Protein AF-A0A8C7MXI7-F1 (afdb_monomer_lite)

InterPro domains:
  IPR007327 Tumour protein D52 [PF04201] (37-113)
  IPR007327 Tumour protein D52 [PTHR19307] (34-151)

Structure (mmCIF, N/CA/C/O backbone):
data_AF-A0A8C7MXI7-F1
#
_entry.id   AF-A0A8C7MXI7-F1
#
loop_
_atom_site.group_PDB
_atom_site.id
_atom_site.type_symbol
_atom_site.label_atom_id
_atom_site.label_alt_id
_atom_site.label_comp_id
_atom_site.label_asym_id
_atom_site.label_entity_id
_atom_site.label_seq_id
_atom_site.pdbx_PDB_ins_code
_atom_site.Cartn_x
_atom_site.Cartn_y
_atom_site.Cartn_z
_atom_site.occupancy
_atom_site.B_iso_or_equiv
_atom_site.auth_seq_id
_atom_site.auth_comp_id
_atom_site.auth_asym_id
_atom_site.auth_atom_id
_atom_site.pdbx_PDB_model_num
ATOM 1 N N . MET A 1 1 ? 36.032 -54.872 25.342 1.00 37.69 1 MET A N 1
ATOM 2 C CA . MET A 1 1 ? 36.321 -55.161 23.917 1.00 37.69 1 MET A CA 1
ATOM 3 C C . MET A 1 1 ? 34.999 -54.969 23.183 1.00 37.69 1 MET A C 1
ATOM 5 O O . MET A 1 1 ? 34.033 -55.552 23.632 1.00 37.69 1 MET A O 1
ATOM 9 N N . GLN A 1 2 ? 34.809 -54.135 22.171 1.00 39.06 2 GLN A N 1
ATOM 10 C CA . GLN A 1 2 ? 35.716 -53.331 21.369 1.00 39.06 2 GLN A CA 1
ATOM 11 C C . GLN A 1 2 ? 34.864 -52.232 20.701 1.00 39.06 2 GLN A C 1
ATOM 13 O O . GLN A 1 2 ? 33.721 -52.472 20.326 1.00 39.06 2 GLN A O 1
ATOM 18 N 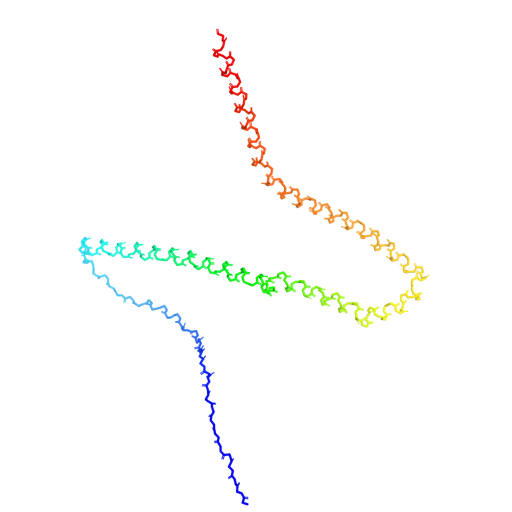N . SER A 1 3 ? 35.439 -51.031 20.645 1.00 42.53 3 SER A N 1
ATOM 19 C CA . SER A 1 3 ? 35.051 -49.841 19.872 1.00 42.53 3 SER A CA 1
ATOM 20 C C . SER A 1 3 ? 34.572 -50.160 18.453 1.00 42.53 3 SER A C 1
ATOM 22 O O . SER A 1 3 ? 35.198 -51.033 17.869 1.00 42.53 3 SER A O 1
ATOM 24 N N . VAL A 1 4 ? 33.593 -49.414 17.899 1.00 44.41 4 VAL A N 1
ATOM 25 C CA . VAL A 1 4 ? 33.784 -48.569 16.688 1.00 44.41 4 VAL A CA 1
ATOM 26 C C . VAL A 1 4 ? 32.653 -47.516 16.549 1.00 44.41 4 VAL A C 1
ATOM 28 O O . VAL A 1 4 ? 31.521 -47.840 16.210 1.00 44.41 4 VAL A O 1
ATOM 31 N N . SER A 1 5 ? 32.977 -46.239 16.752 1.00 44.22 5 SER A N 1
ATOM 32 C CA . SER A 1 5 ? 32.601 -45.155 15.815 1.00 44.22 5 SER A CA 1
ATOM 33 C C . SER A 1 5 ? 33.804 -45.018 14.868 1.00 44.22 5 SER A C 1
ATOM 35 O O . SER A 1 5 ? 34.912 -45.236 15.379 1.00 44.22 5 SER A O 1
ATOM 37 N N . PRO A 1 6 ? 33.696 -44.634 13.5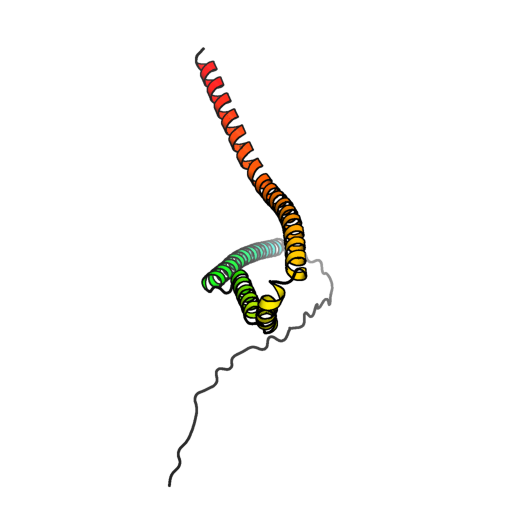65 1.00 54.84 6 PRO A N 1
ATOM 38 C CA . PRO A 1 6 ? 33.360 -43.231 13.258 1.00 54.84 6 PRO A CA 1
ATOM 39 C C . PRO A 1 6 ? 32.892 -42.857 11.802 1.00 54.84 6 PRO A C 1
ATOM 41 O O . PRO A 1 6 ? 33.078 -43.594 10.844 1.00 54.84 6 PRO A O 1
ATOM 44 N N . GLN A 1 7 ? 32.414 -41.605 11.668 1.00 41.00 7 GLN A N 1
ATOM 45 C CA . GLN A 1 7 ? 32.627 -40.631 10.562 1.00 41.00 7 GLN A CA 1
ATOM 46 C C . GLN A 1 7 ? 31.681 -40.463 9.343 1.00 41.00 7 GLN A C 1
ATOM 48 O O . GLN A 1 7 ? 31.395 -41.378 8.584 1.00 41.00 7 GLN A O 1
ATOM 53 N N . LEU A 1 8 ? 31.434 -39.159 9.098 1.00 42.84 8 LEU A N 1
ATOM 54 C CA . LEU A 1 8 ? 31.391 -38.424 7.818 1.00 42.84 8 LEU A CA 1
ATOM 55 C C . LEU A 1 8 ? 30.144 -38.524 6.916 1.00 42.84 8 LEU A C 1
ATOM 57 O O . LEU A 1 8 ? 30.057 -39.373 6.038 1.00 42.84 8 LEU A O 1
ATOM 61 N N . LEU A 1 9 ? 29.290 -37.489 6.972 1.00 49.34 9 LEU A N 1
ATOM 62 C CA . LEU A 1 9 ? 28.684 -36.939 5.754 1.00 49.34 9 LEU A CA 1
ATOM 63 C C . LEU A 1 9 ? 28.692 -35.406 5.783 1.00 49.34 9 LEU A C 1
ATOM 65 O O . LEU A 1 9 ? 28.406 -34.760 6.786 1.00 49.34 9 LEU A O 1
ATOM 69 N N . ALA A 1 10 ? 29.141 -34.870 4.658 1.00 50.03 10 ALA A N 1
ATOM 70 C CA . ALA A 1 10 ? 29.755 -33.576 4.486 1.00 50.03 10 ALA A CA 1
ATOM 71 C C . ALA A 1 10 ? 28.798 -32.375 4.503 1.00 50.03 10 ALA A C 1
ATOM 73 O O . ALA A 1 10 ? 27.658 -32.425 4.046 1.00 50.03 10 ALA A O 1
ATOM 74 N N . LYS A 1 11 ? 29.387 -31.269 4.965 1.00 51.56 11 LYS A N 1
ATOM 75 C CA . LYS A 1 11 ? 29.119 -29.860 4.659 1.00 51.56 11 LYS A CA 1
ATOM 76 C C . LYS A 1 11 ? 28.342 -29.619 3.351 1.00 51.56 11 LYS A C 1
ATOM 78 O O . LYS A 1 11 ? 28.792 -30.016 2.280 1.00 51.56 11 LYS A O 1
ATOM 83 N N . ARG A 1 12 ? 27.287 -28.805 3.438 1.00 43.84 12 ARG A N 1
ATOM 84 C CA . ARG A 1 12 ? 26.977 -27.766 2.441 1.00 43.84 12 ARG A CA 1
ATOM 85 C C . ARG A 1 12 ? 26.649 -26.484 3.189 1.00 43.84 12 ARG A C 1
ATOM 87 O O . ARG A 1 12 ? 25.498 -26.202 3.487 1.00 43.84 12 ARG A O 1
ATOM 94 N N . ASP A 1 13 ? 27.711 -25.772 3.526 1.00 47.09 13 ASP A N 1
ATOM 95 C CA . ASP A 1 13 ? 27.675 -24.335 3.732 1.00 47.09 13 ASP A CA 1
ATOM 96 C C . ASP A 1 13 ? 28.264 -23.739 2.444 1.00 47.09 13 ASP A C 1
ATOM 98 O O . ASP A 1 13 ? 29.440 -23.941 2.140 1.00 47.09 13 ASP A O 1
ATOM 102 N N . CYS A 1 14 ? 27.406 -23.148 1.618 1.00 42.53 14 CYS A N 1
ATOM 103 C CA . CYS A 1 14 ? 27.762 -22.345 0.447 1.00 42.53 14 CYS A CA 1
ATOM 104 C C . CYS A 1 14 ? 26.810 -21.152 0.506 1.00 42.53 14 CYS A C 1
ATOM 106 O O . CYS A 1 14 ? 25.613 -21.324 0.301 1.00 42.53 14 CYS A O 1
ATOM 108 N N . GLY A 1 15 ? 27.271 -20.013 1.013 1.00 42.16 15 GLY A N 1
ATOM 109 C CA . GLY A 1 15 ? 27.851 -18.958 0.177 1.00 42.16 15 GLY A CA 1
ATOM 110 C C . GLY A 1 15 ? 26.778 -17.868 0.027 1.00 42.16 15 GLY A C 1
ATOM 111 O O . GLY A 1 15 ? 25.611 -18.174 -0.144 1.00 42.16 15 GLY A O 1
ATOM 112 N N . GLU A 1 16 ? 27.032 -16.578 0.150 1.00 41.28 16 GLU A N 1
ATOM 113 C CA . GLU A 1 16 ? 28.272 -15.852 -0.013 1.00 41.28 16 GLU A CA 1
ATOM 114 C C . GLU A 1 16 ? 28.119 -14.517 0.721 1.00 41.28 16 GLU A C 1
ATOM 116 O O . GLU A 1 16 ? 27.071 -13.869 0.689 1.00 41.28 16 GLU A O 1
ATOM 121 N N . ASN A 1 17 ? 29.174 -14.138 1.430 1.00 47.06 17 ASN A N 1
ATOM 122 C CA . ASN A 1 17 ? 29.313 -12.866 2.110 1.00 47.06 17 ASN A CA 1
ATOM 123 C C . ASN A 1 17 ? 29.379 -11.753 1.052 1.00 47.06 17 ASN A C 1
ATOM 125 O O . ASN A 1 17 ? 30.427 -11.533 0.446 1.00 47.06 17 ASN A O 1
ATOM 129 N N . VAL A 1 18 ? 28.266 -11.059 0.800 1.00 51.03 18 VAL A N 1
ATOM 130 C CA . VAL A 1 18 ? 28.276 -9.881 -0.078 1.00 51.03 18 VAL A CA 1
ATOM 131 C C . VAL A 1 18 ? 28.724 -8.680 0.748 1.00 51.03 18 VAL A C 1
ATOM 133 O O . VAL A 1 18 ? 27.923 -7.894 1.248 1.00 51.03 18 VAL A O 1
ATOM 136 N N . SER A 1 19 ? 30.037 -8.573 0.936 1.00 49.38 19 SER A N 1
ATOM 137 C CA . SER A 1 19 ? 30.659 -7.335 1.396 1.00 49.38 19 SER A CA 1
ATOM 138 C C . SER A 1 19 ? 30.284 -6.211 0.417 1.00 49.38 19 SER A C 1
ATOM 140 O O . SER A 1 19 ? 30.422 -6.416 -0.797 1.00 49.38 19 SER A O 1
ATOM 142 N N . PRO A 1 20 ? 29.802 -5.040 0.878 1.00 51.53 20 PRO A N 1
ATOM 143 C CA . PRO A 1 20 ? 29.534 -3.918 -0.008 1.00 51.53 20 PRO A CA 1
ATOM 144 C C . PRO A 1 20 ? 30.852 -3.506 -0.666 1.00 51.53 20 PRO A C 1
ATOM 146 O O . PRO A 1 20 ? 31.725 -2.919 -0.022 1.00 51.53 20 PRO A O 1
ATOM 149 N N . ARG A 1 21 ? 31.039 -3.845 -1.947 1.00 52.03 21 ARG A N 1
ATOM 150 C CA . ARG A 1 21 ? 32.167 -3.303 -2.704 1.00 52.03 21 ARG A CA 1
ATOM 151 C C . ARG A 1 21 ? 32.014 -1.792 -2.724 1.00 52.03 21 ARG A C 1
ATOM 153 O O . ARG A 1 21 ? 30.956 -1.265 -3.064 1.00 52.03 21 ARG A O 1
ATOM 160 N N . ASN A 1 22 ? 33.091 -1.128 -2.319 1.00 51.06 22 ASN A N 1
ATOM 161 C CA . ASN A 1 22 ? 33.237 0.305 -2.429 1.00 51.06 22 ASN A CA 1
ATOM 162 C C . ASN A 1 22 ? 32.891 0.746 -3.861 1.00 51.06 22 ASN A C 1
ATOM 164 O O . ASN A 1 22 ? 33.226 0.081 -4.841 1.00 51.06 22 ASN A O 1
ATOM 168 N N . ILE A 1 23 ? 32.188 1.864 -3.979 1.00 59.50 23 ILE A N 1
ATOM 169 C CA . ILE A 1 23 ? 32.086 2.570 -5.248 1.00 59.50 23 ILE A CA 1
ATOM 170 C C . ILE A 1 23 ? 33.299 3.496 -5.264 1.00 59.50 23 ILE A C 1
ATOM 172 O O . ILE A 1 23 ? 33.240 4.615 -4.758 1.00 59.50 23 ILE A O 1
ATOM 176 N N . SER A 1 24 ? 34.432 3.007 -5.768 1.00 49.66 24 SER A N 1
ATOM 177 C CA . SER A 1 24 ? 35.550 3.890 -6.096 1.00 49.66 24 SER A CA 1
ATOM 178 C C . SER A 1 24 ? 35.187 4.646 -7.371 1.00 49.66 24 SER A C 1
ATOM 180 O O . SER A 1 24 ? 35.329 4.131 -8.480 1.00 49.66 24 SER A O 1
ATOM 182 N N . ILE A 1 25 ? 34.662 5.863 -7.212 1.00 55.75 25 ILE A N 1
ATOM 183 C CA . ILE A 1 25 ? 34.539 6.825 -8.310 1.00 55.75 25 ILE A CA 1
ATOM 184 C C . ILE A 1 25 ? 35.958 7.309 -8.616 1.00 55.75 25 ILE A C 1
ATOM 186 O O . ILE A 1 25 ? 36.437 8.302 -8.071 1.00 55.75 25 ILE A O 1
ATOM 190 N N . GLY A 1 26 ? 36.657 6.554 -9.458 1.00 45.59 26 GLY A N 1
ATOM 191 C CA . GLY A 1 26 ? 37.931 6.956 -10.029 1.00 45.59 26 GLY A CA 1
ATOM 192 C C . GLY A 1 26 ? 37.707 8.012 -11.103 1.00 45.59 26 GLY A C 1
ATOM 193 O O . GLY A 1 26 ? 37.700 7.693 -12.285 1.00 45.59 26 GLY A O 1
ATOM 194 N N . ILE A 1 27 ? 37.534 9.273 -10.707 1.00 56.28 27 ILE A N 1
ATOM 195 C CA . ILE A 1 27 ? 37.815 10.398 -11.602 1.00 56.28 27 ILE A CA 1
ATOM 196 C C . ILE A 1 27 ? 39.299 10.709 -11.421 1.00 56.28 27 ILE A C 1
ATOM 198 O O . ILE A 1 27 ? 39.696 11.446 -10.522 1.00 56.28 27 ILE A O 1
ATOM 202 N N . SER A 1 28 ? 40.134 10.098 -12.257 1.00 45.62 28 SER A N 1
ATOM 203 C CA . SER A 1 28 ? 41.505 10.548 -12.479 1.00 45.62 28 SER A CA 1
ATOM 204 C C . SER A 1 28 ? 41.672 10.699 -13.981 1.00 45.62 28 SER A C 1
ATOM 206 O O . SER A 1 28 ? 41.537 9.732 -14.725 1.00 45.62 28 SER A O 1
ATOM 208 N N . GLY A 1 29 ? 41.791 11.956 -14.408 1.00 53.00 29 GLY A N 1
ATOM 209 C CA . GLY A 1 29 ? 41.726 12.349 -15.807 1.00 53.00 29 GLY A CA 1
ATOM 210 C C . GLY A 1 29 ? 42.949 11.953 -16.618 1.00 53.00 29 GLY A C 1
ATOM 211 O O . GLY A 1 29 ? 43.870 11.338 -16.100 1.00 53.00 29 GLY A O 1
ATOM 212 N N . ILE A 1 30 ? 42.936 12.359 -17.887 1.00 45.28 30 ILE A N 1
ATOM 213 C CA . ILE A 1 30 ? 44.061 12.896 -18.666 1.00 45.28 30 ILE A CA 1
ATOM 214 C C . ILE A 1 30 ? 43.542 13.150 -20.090 1.00 45.28 30 ILE A C 1
ATOM 216 O O . ILE A 1 30 ? 42.949 12.275 -20.704 1.00 45.28 30 ILE A O 1
ATOM 220 N N . GLY A 1 31 ? 43.776 14.373 -20.574 1.00 39.56 31 GLY A N 1
ATOM 221 C CA . GLY A 1 31 ? 44.211 14.664 -21.942 1.00 39.56 31 GLY A CA 1
ATOM 222 C C . GLY A 1 31 ? 43.371 14.162 -23.118 1.00 39.56 31 GLY A C 1
ATOM 223 O O . GLY A 1 31 ? 43.456 13.008 -23.514 1.00 39.56 31 GLY A O 1
ATOM 224 N N . SER A 1 32 ? 42.710 15.109 -23.785 1.00 53.97 32 SER A N 1
ATOM 225 C CA . SER A 1 32 ? 42.408 15.026 -25.219 1.00 53.97 32 SER A CA 1
ATOM 226 C C . SER A 1 32 ? 43.672 14.675 -26.022 1.00 53.97 32 SER A C 1
ATOM 228 O O . SER A 1 32 ? 44.732 15.263 -25.787 1.00 53.97 32 SER A O 1
ATOM 230 N N . PRO A 1 33 ? 43.547 13.787 -27.015 1.00 45.34 33 PRO A N 1
ATOM 231 C CA . PRO A 1 33 ? 43.869 14.212 -28.362 1.00 45.34 33 PRO A CA 1
ATOM 232 C C . PRO A 1 33 ? 42.642 14.035 -29.247 1.00 45.34 33 PRO A C 1
ATOM 234 O O . PRO A 1 33 ? 42.103 12.944 -29.414 1.00 45.34 33 PRO A O 1
ATOM 237 N N . THR A 1 34 ? 42.227 15.145 -29.841 1.00 49.53 34 THR A N 1
ATOM 238 C CA . THR A 1 34 ? 41.425 15.188 -31.055 1.00 49.53 34 THR A CA 1
ATOM 239 C C . THR A 1 34 ? 42.128 14.368 -32.137 1.00 49.53 34 THR A C 1
ATOM 241 O O . THR A 1 34 ? 42.977 14.887 -32.855 1.00 49.53 34 THR A O 1
ATOM 244 N N . ASN A 1 35 ? 41.791 13.091 -32.242 1.00 48.91 35 ASN A N 1
ATOM 245 C CA . ASN A 1 35 ? 41.968 12.300 -33.448 1.00 48.91 35 ASN A CA 1
ATOM 246 C C . ASN A 1 35 ? 40.560 11.848 -33.803 1.00 48.91 35 ASN A C 1
ATOM 248 O O . ASN A 1 35 ? 39.936 11.140 -33.015 1.00 48.91 35 ASN A O 1
ATOM 252 N N . GLY A 1 36 ? 40.024 12.375 -34.907 1.00 47.53 36 GLY A N 1
ATOM 253 C CA . GLY A 1 36 ? 38.689 12.022 -35.371 1.00 47.53 36 GLY A CA 1
ATOM 254 C C . GLY A 1 36 ? 38.562 10.507 -35.401 1.00 47.53 36 GLY A C 1
ATOM 255 O O . GLY A 1 36 ? 39.415 9.836 -35.981 1.00 47.53 36 GLY A O 1
ATOM 256 N N . LEU A 1 37 ? 37.538 9.984 -34.728 1.00 49.44 37 LEU A N 1
ATOM 257 C CA . LEU A 1 37 ? 37.089 8.625 -34.980 1.00 49.44 37 LEU A CA 1
ATOM 258 C C . LEU A 1 37 ? 36.897 8.525 -36.496 1.00 49.44 37 LEU A C 1
ATOM 260 O O . LEU A 1 37 ? 36.334 9.448 -37.095 1.00 49.44 37 LEU A O 1
ATOM 264 N N . SER A 1 38 ? 37.420 7.474 -37.128 1.00 62.50 38 SER A N 1
ATOM 265 C CA . SER A 1 38 ? 37.021 7.193 -38.506 1.00 62.50 38 SER A CA 1
ATOM 266 C C . SER A 1 38 ? 35.489 7.150 -38.518 1.00 62.50 38 SER A C 1
ATOM 268 O O . SER A 1 38 ? 34.902 6.630 -37.568 1.00 62.50 38 SER A O 1
ATOM 270 N N . GLU A 1 39 ? 34.826 7.720 -39.529 1.00 66.38 39 GLU A N 1
ATOM 271 C CA . GLU A 1 39 ? 33.349 7.764 -39.580 1.00 66.38 39 GLU A CA 1
ATOM 272 C C . GLU A 1 39 ? 32.720 6.369 -39.369 1.00 66.38 39 GLU A C 1
ATOM 274 O O . GLU A 1 39 ? 31.617 6.249 -38.840 1.00 66.38 39 GLU A O 1
ATOM 279 N N . GLU A 1 40 ? 33.468 5.322 -39.723 1.00 72.00 40 GLU A N 1
ATOM 280 C CA . GLU A 1 40 ? 33.156 3.910 -39.508 1.00 72.00 40 GLU A CA 1
ATOM 281 C C . GLU A 1 40 ? 33.149 3.500 -38.018 1.00 72.00 40 GLU A C 1
ATOM 283 O O . GLU A 1 40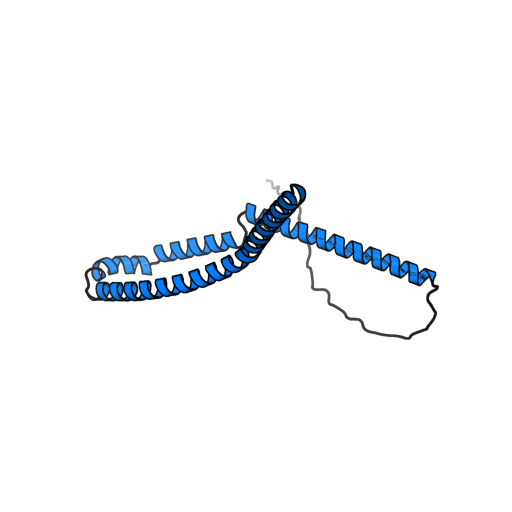 ? 32.161 2.939 -37.550 1.00 72.00 40 GLU A O 1
ATOM 288 N N . ASP A 1 41 ? 34.167 3.872 -37.233 1.00 80.88 41 ASP A N 1
ATOM 289 C CA . ASP A 1 41 ? 34.251 3.538 -35.799 1.00 80.88 41 ASP A CA 1
ATOM 290 C C . ASP A 1 41 ? 33.158 4.251 -34.981 1.00 80.88 41 ASP A C 1
ATOM 292 O O . ASP A 1 41 ? 32.601 3.701 -34.028 1.00 80.88 41 ASP A O 1
ATOM 296 N N . GLU A 1 42 ? 32.827 5.497 -35.344 1.00 81.81 42 GLU A N 1
ATOM 297 C CA . GLU A 1 42 ? 31.738 6.238 -34.696 1.00 81.81 42 GLU A CA 1
ATOM 298 C C . GLU A 1 42 ? 30.371 5.600 -34.994 1.00 81.81 42 GLU A C 1
ATOM 300 O O . GLU A 1 42 ? 29.495 5.552 -34.122 1.00 81.81 42 GLU A O 1
ATOM 305 N N . PHE A 1 43 ? 30.178 5.109 -36.220 1.00 85.12 43 PHE A N 1
ATOM 306 C CA . PHE A 1 43 ? 28.958 4.417 -36.622 1.00 85.12 43 PHE A CA 1
ATOM 307 C C . PHE A 1 43 ? 28.786 3.086 -35.876 1.00 85.12 43 PHE A C 1
ATOM 309 O O . PHE A 1 43 ? 27.704 2.830 -35.336 1.00 85.12 43 PHE A O 1
ATOM 316 N N . ASP A 1 44 ? 29.848 2.287 -35.765 1.00 90.12 44 ASP A N 1
ATOM 317 C CA . ASP A 1 44 ? 29.826 1.011 -35.044 1.00 90.12 44 ASP A CA 1
ATOM 318 C C . ASP A 1 44 ? 29.509 1.196 -33.554 1.00 90.12 44 ASP A C 1
ATOM 320 O O . ASP A 1 44 ? 28.639 0.507 -33.011 1.00 90.12 44 ASP A O 1
ATOM 324 N N . LEU A 1 45 ? 30.119 2.193 -32.904 1.00 94.06 45 LEU A N 1
ATOM 325 C CA . LEU A 1 45 ? 29.830 2.520 -31.503 1.00 94.06 45 LEU A CA 1
ATOM 326 C C . LEU A 1 45 ? 28.375 2.957 -31.291 1.00 94.06 45 LEU A C 1
ATOM 328 O O . LEU A 1 45 ? 27.753 2.577 -30.296 1.00 94.06 45 LEU A O 1
ATOM 332 N N . LYS A 1 46 ? 27.799 3.731 -32.219 1.00 93.50 46 LYS A N 1
ATOM 333 C CA . LYS A 1 46 ? 26.375 4.108 -32.158 1.00 93.50 46 LYS A CA 1
ATOM 334 C C . LYS A 1 46 ? 25.462 2.893 -32.301 1.00 93.50 46 LYS A C 1
ATOM 336 O O . LYS A 1 46 ? 24.436 2.824 -31.623 1.00 93.50 46 LYS A O 1
ATOM 341 N N . MET A 1 47 ? 25.824 1.939 -33.154 1.00 95.12 47 MET A N 1
ATOM 342 C CA . MET A 1 47 ? 25.050 0.715 -33.341 1.00 95.12 47 MET A CA 1
ATOM 343 C C . MET A 1 47 ? 25.132 -0.210 -32.120 1.00 95.12 47 MET A C 1
ATOM 345 O O . MET A 1 47 ? 24.109 -0.748 -31.688 1.00 95.12 47 MET A O 1
ATOM 349 N N . GLU A 1 48 ? 26.311 -0.358 -31.518 1.00 95.31 48 GLU A N 1
ATOM 350 C CA . GLU A 1 48 ? 26.480 -1.118 -30.275 1.00 95.31 48 GLU A CA 1
ATOM 351 C C . GLU A 1 48 ? 25.739 -0.466 -29.098 1.00 95.31 48 GLU A C 1
ATOM 353 O O . GLU A 1 48 ? 25.093 -1.165 -28.307 1.00 95.31 48 GLU A O 1
ATOM 358 N N . LEU A 1 49 ? 25.755 0.869 -29.018 1.00 95.62 49 LEU A N 1
ATOM 359 C CA . LEU A 1 49 ? 24.969 1.617 -28.040 1.00 95.62 49 LEU A CA 1
ATOM 360 C C . LEU A 1 49 ? 23.470 1.348 -28.214 1.00 95.62 49 LEU A C 1
ATOM 362 O O . LEU A 1 49 ? 22.819 0.959 -27.248 1.00 95.62 49 LEU A O 1
ATOM 366 N N . ALA A 1 50 ? 22.939 1.471 -29.435 1.00 97.00 50 ALA A N 1
ATOM 367 C CA . ALA A 1 50 ? 21.525 1.211 -29.721 1.00 97.00 50 ALA A CA 1
ATOM 368 C C . ALA A 1 50 ? 21.117 -0.225 -29.347 1.00 97.00 50 ALA A C 1
ATOM 370 O O . ALA A 1 50 ? 20.107 -0.446 -28.679 1.00 97.00 50 ALA A O 1
ATOM 371 N N . LYS A 1 51 ? 21.953 -1.213 -29.689 1.00 97.88 51 LYS A N 1
ATOM 372 C CA . LYS A 1 51 ? 21.738 -2.612 -29.295 1.00 97.88 51 LYS A CA 1
ATOM 373 C C . LYS A 1 51 ? 21.720 -2.785 -27.772 1.00 97.88 51 LYS A C 1
ATOM 375 O O . LYS A 1 51 ? 20.885 -3.519 -27.243 1.00 97.88 51 LYS A O 1
ATOM 380 N N . THR A 1 52 ? 22.634 -2.122 -27.067 1.00 98.06 52 THR A N 1
ATOM 381 C CA . THR A 1 52 ? 22.704 -2.165 -25.599 1.00 98.06 52 THR A CA 1
ATOM 382 C C . THR A 1 52 ? 21.465 -1.526 -24.970 1.00 98.06 52 THR A C 1
ATOM 384 O O . THR A 1 52 ? 20.918 -2.053 -24.001 1.00 98.06 52 THR A O 1
ATOM 387 N N . GLU A 1 53 ? 20.975 -0.419 -25.528 1.00 98.25 53 GLU A N 1
ATOM 388 C CA . GLU A 1 53 ? 19.740 0.232 -25.083 1.00 98.25 53 GLU A CA 1
ATOM 389 C C . GLU A 1 53 ? 18.517 -0.683 -25.249 1.00 98.25 53 GLU A C 1
ATOM 391 O O . GLU A 1 53 ? 17.708 -0.792 -24.320 1.00 98.25 53 GLU A O 1
ATOM 396 N N . ASP A 1 54 ? 18.418 -1.405 -26.366 1.00 98.31 54 ASP A N 1
ATOM 397 C CA . ASP A 1 54 ? 17.357 -2.390 -26.611 1.00 98.31 54 ASP A CA 1
ATOM 398 C C . ASP A 1 54 ? 17.417 -3.580 -25.641 1.00 98.31 54 ASP A C 1
ATOM 400 O O . ASP A 1 54 ? 16.384 -4.036 -25.127 1.00 98.31 54 ASP A O 1
ATOM 404 N N . GLU A 1 55 ? 18.617 -4.074 -25.328 1.00 98.31 55 GLU A N 1
ATOM 405 C CA . GLU A 1 55 ? 18.799 -5.116 -24.316 1.00 98.31 55 GLU A CA 1
ATOM 406 C C . GLU A 1 55 ? 18.366 -4.615 -22.933 1.00 98.31 55 GLU A C 1
ATOM 408 O O . GLU A 1 55 ? 17.605 -5.295 -22.241 1.00 98.31 55 GLU A O 1
ATOM 413 N N . ILE A 1 56 ? 18.750 -3.392 -22.551 1.00 98.38 56 ILE A N 1
ATOM 414 C CA . ILE A 1 56 ? 18.309 -2.768 -21.296 1.00 98.38 56 ILE A CA 1
ATOM 415 C C . ILE A 1 56 ? 16.778 -2.679 -21.245 1.00 98.38 56 ILE A C 1
ATOM 417 O O . ILE A 1 56 ? 16.174 -2.985 -20.210 1.00 98.38 56 ILE A O 1
ATOM 421 N N . GLN A 1 57 ? 16.130 -2.263 -22.335 1.00 98.44 57 GLN A N 1
ATOM 422 C CA . GLN A 1 57 ? 14.667 -2.200 -22.402 1.00 98.44 57 GLN A CA 1
ATOM 423 C C . GLN A 1 57 ? 14.040 -3.583 -22.229 1.00 98.44 57 GLN A C 1
ATOM 425 O O . GLN A 1 57 ? 13.122 -3.758 -21.422 1.00 98.44 57 GLN A O 1
ATOM 430 N N . THR A 1 58 ? 14.573 -4.581 -22.925 1.00 98.44 58 THR A N 1
ATOM 431 C CA . THR A 1 58 ? 14.107 -5.966 -22.830 1.00 98.44 58 THR A CA 1
ATOM 432 C C . THR A 1 58 ? 14.268 -6.506 -21.409 1.00 98.44 58 THR A C 1
ATOM 434 O O . THR A 1 58 ? 13.325 -7.059 -20.839 1.00 98.44 58 THR A O 1
ATOM 437 N N . LEU A 1 59 ? 15.424 -6.290 -20.780 1.00 98.69 59 LEU A N 1
ATOM 438 C CA . LEU A 1 59 ? 15.690 -6.725 -19.410 1.00 98.69 59 LEU A CA 1
ATOM 439 C C . LEU A 1 59 ? 14.742 -6.066 -18.405 1.00 98.69 59 LEU A C 1
ATOM 441 O O . LEU A 1 59 ? 14.245 -6.746 -17.507 1.00 98.69 59 LEU A O 1
ATOM 445 N N . ARG A 1 60 ? 14.415 -4.779 -18.578 1.00 98.62 60 ARG A N 1
ATOM 446 C CA . ARG A 1 60 ? 13.397 -4.102 -17.755 1.00 98.62 60 ARG A CA 1
ATOM 447 C C . ARG A 1 60 ? 12.029 -4.764 -17.893 1.00 98.62 60 ARG A C 1
ATOM 449 O O . ARG A 1 60 ? 11.369 -5.007 -16.886 1.00 98.62 60 ARG A O 1
ATOM 456 N N . GLN A 1 61 ? 11.611 -5.091 -19.114 1.00 98.56 61 GLN A N 1
ATOM 457 C CA . GLN A 1 61 ? 10.332 -5.769 -19.348 1.00 98.56 61 GLN A CA 1
ATOM 458 C C . GLN A 1 61 ? 10.300 -7.158 -18.703 1.00 98.56 61 GLN A C 1
ATOM 460 O O . GLN A 1 61 ? 9.328 -7.509 -18.028 1.00 98.56 61 GLN A O 1
ATOM 465 N N . VAL A 1 62 ? 11.376 -7.934 -18.862 1.00 98.69 62 VAL A N 1
ATOM 466 C CA . VAL A 1 62 ? 11.512 -9.255 -18.237 1.00 98.69 62 VAL A CA 1
ATOM 467 C C . VAL A 1 62 ? 11.473 -9.134 -16.716 1.00 98.69 62 VAL A C 1
ATOM 469 O O . VAL A 1 62 ? 10.754 -9.896 -16.067 1.00 98.69 62 VAL A O 1
ATOM 472 N N . LEU A 1 63 ? 12.189 -8.168 -16.141 1.00 98.62 63 LEU A N 1
ATOM 473 C CA . LEU A 1 63 ? 12.204 -7.934 -14.701 1.00 98.62 63 LEU A CA 1
ATOM 474 C C . LEU A 1 63 ? 10.802 -7.610 -14.178 1.00 98.62 63 LEU A C 1
ATOM 476 O O . LEU A 1 63 ? 10.332 -8.289 -13.267 1.00 98.62 63 LEU A O 1
ATOM 480 N N . LEU A 1 64 ? 10.092 -6.671 -14.808 1.00 98.31 64 LEU A N 1
ATOM 481 C CA . LEU A 1 64 ? 8.713 -6.329 -14.442 1.00 98.31 64 LEU A CA 1
ATOM 482 C C . LEU A 1 64 ? 7.783 -7.552 -14.507 1.00 98.31 64 LEU A C 1
ATOM 484 O O . LEU A 1 64 ? 6.958 -7.770 -13.615 1.00 98.31 64 LEU A O 1
ATOM 488 N N . ALA A 1 65 ? 7.933 -8.395 -15.533 1.00 98.19 65 ALA A N 1
ATOM 489 C CA . ALA A 1 65 ? 7.171 -9.636 -15.645 1.00 98.19 65 ALA A CA 1
ATOM 490 C C . ALA A 1 65 ? 7.485 -10.616 -14.497 1.00 98.19 65 ALA A C 1
ATOM 492 O O . ALA A 1 65 ? 6.571 -11.252 -13.960 1.00 98.19 65 ALA A O 1
ATOM 493 N N . LYS A 1 66 ? 8.753 -10.723 -14.080 1.00 97.94 66 LYS A N 1
ATOM 494 C CA . LYS A 1 66 ? 9.179 -11.571 -12.954 1.00 97.94 66 LYS A CA 1
ATOM 495 C C . LYS A 1 66 ? 8.722 -11.025 -11.603 1.00 97.94 66 LYS A C 1
ATOM 497 O O . LYS A 1 66 ? 8.254 -11.806 -10.776 1.00 97.94 66 LYS A O 1
ATOM 502 N N . GLU A 1 67 ? 8.789 -9.717 -11.383 1.00 96.75 67 GLU A N 1
ATOM 503 C CA . GLU A 1 67 ? 8.291 -9.065 -10.166 1.00 96.75 67 GLU A CA 1
ATOM 504 C C . GLU A 1 67 ? 6.789 -9.300 -9.985 1.00 96.75 67 GLU A C 1
ATOM 506 O O . GLU A 1 67 ? 6.336 -9.678 -8.896 1.00 96.75 67 GLU A O 1
ATOM 511 N N . LYS A 1 68 ? 6.021 -9.160 -11.073 1.00 96.38 68 LYS A N 1
ATOM 512 C CA . LYS A 1 68 ? 4.594 -9.490 -11.098 1.00 96.38 68 LYS A CA 1
ATOM 513 C C . LYS A 1 68 ? 4.356 -10.966 -10.782 1.00 96.38 68 LYS A C 1
ATOM 515 O O . LYS A 1 68 ? 3.550 -11.274 -9.909 1.00 96.38 68 LYS A O 1
ATOM 520 N N . TYR A 1 69 ? 5.084 -11.876 -11.427 1.00 96.69 69 TYR A N 1
ATOM 521 C CA . TYR A 1 69 ? 4.957 -13.312 -11.168 1.00 96.69 69 TYR A CA 1
ATOM 522 C C . TYR A 1 69 ? 5.269 -13.675 -9.706 1.00 96.69 69 TYR A C 1
ATOM 524 O O . TYR A 1 69 ? 4.532 -14.431 -9.073 1.00 96.69 69 TYR A O 1
ATOM 532 N N . ALA A 1 70 ? 6.310 -13.079 -9.122 1.00 94.62 70 ALA A N 1
ATOM 533 C CA . ALA A 1 70 ? 6.640 -13.260 -7.711 1.00 94.62 70 ALA A CA 1
ATOM 534 C C . ALA A 1 70 ? 5.550 -12.696 -6.782 1.00 94.62 70 ALA A C 1
ATOM 536 O O . ALA A 1 70 ? 5.271 -13.259 -5.723 1.00 94.62 70 ALA A O 1
ATOM 537 N N . MET A 1 71 ? 4.917 -11.578 -7.148 1.00 92.06 71 MET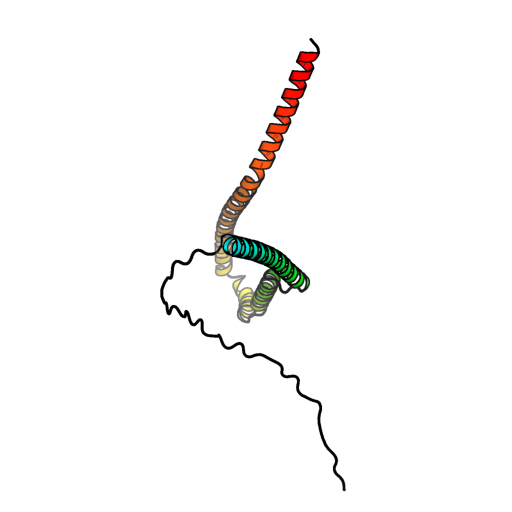 A N 1
ATOM 538 C CA . MET A 1 71 ? 3.748 -11.053 -6.434 1.00 92.06 71 MET A CA 1
ATOM 539 C C . MET A 1 71 ? 2.559 -12.021 -6.501 1.00 92.06 71 MET A C 1
ATOM 541 O O . MET A 1 71 ? 1.918 -12.266 -5.478 1.00 92.06 71 MET A O 1
ATOM 545 N N . ASP A 1 72 ? 2.305 -12.615 -7.666 1.00 92.81 72 ASP A N 1
ATOM 546 C CA . ASP A 1 72 ? 1.239 -13.598 -7.855 1.00 92.81 72 ASP A CA 1
ATOM 547 C C . ASP A 1 72 ? 1.466 -14.864 -7.020 1.00 92.81 72 ASP A C 1
ATOM 549 O O . ASP A 1 72 ? 0.539 -15.304 -6.334 1.00 92.81 72 ASP A O 1
ATOM 553 N N . ILE A 1 73 ? 2.695 -15.395 -6.983 1.00 94.06 73 ILE A N 1
ATOM 554 C CA . ILE A 1 73 ? 3.054 -16.519 -6.100 1.00 94.06 73 ILE A CA 1
ATOM 555 C C . ILE A 1 73 ? 2.835 -16.145 -4.627 1.00 94.06 73 ILE A C 1
ATOM 557 O O . ILE A 1 73 ? 2.190 -16.899 -3.902 1.00 94.06 73 ILE A O 1
ATOM 561 N N . ARG A 1 74 ? 3.308 -14.975 -4.170 1.00 90.56 74 ARG A N 1
ATOM 562 C CA . ARG A 1 74 ? 3.104 -14.514 -2.778 1.00 90.56 74 ARG A CA 1
ATOM 563 C C . ARG A 1 74 ? 1.625 -14.419 -2.409 1.00 90.56 74 ARG A C 1
ATOM 565 O O . ARG A 1 74 ? 1.235 -14.783 -1.301 1.00 90.56 74 ARG A O 1
ATOM 572 N N . ARG A 1 75 ? 0.782 -13.968 -3.341 1.00 86.50 75 ARG A N 1
ATOM 573 C CA . ARG A 1 75 ? -0.674 -13.939 -3.153 1.00 86.50 75 ARG A CA 1
ATOM 574 C C . ARG A 1 75 ? -1.254 -15.348 -3.017 1.00 86.50 75 ARG A C 1
ATOM 576 O O . ARG A 1 75 ? -2.065 -15.558 -2.121 1.00 86.50 75 ARG A O 1
ATOM 583 N N . GLN A 1 76 ? -0.841 -16.293 -3.866 1.00 87.94 76 GLN A N 1
ATOM 584 C CA . GLN A 1 76 ? -1.289 -17.692 -3.788 1.00 87.94 76 GLN A CA 1
ATOM 585 C C . GLN A 1 76 ? -0.848 -18.372 -2.488 1.00 87.94 76 GLN A C 1
ATOM 587 O O . GLN A 1 76 ? -1.630 -19.095 -1.880 1.00 87.94 76 GLN A O 1
ATOM 592 N N . LEU A 1 77 ? 0.374 -18.094 -2.030 1.00 87.31 77 LEU A N 1
ATOM 593 C CA . LEU A 1 77 ? 0.902 -18.595 -0.758 1.00 87.31 77 LEU A CA 1
ATOM 594 C C . LEU A 1 77 ? 0.302 -17.894 0.468 1.00 87.31 77 LEU A C 1
ATOM 596 O O . LEU A 1 77 ? 0.560 -18.309 1.594 1.00 87.31 77 LEU A O 1
ATOM 600 N N . GLY A 1 78 ? -0.477 -16.825 0.280 1.00 82.88 78 GLY A N 1
ATOM 601 C CA . GLY A 1 78 ? -1.032 -16.060 1.390 1.00 82.88 78 GLY A CA 1
ATOM 602 C C . GLY A 1 78 ? 0.038 -15.340 2.213 1.00 82.88 78 GLY A C 1
ATOM 603 O O . GLY A 1 78 ? -0.153 -15.151 3.408 1.00 82.88 78 GLY A O 1
ATOM 604 N N . THR A 1 79 ? 1.149 -14.925 1.601 1.00 80.50 79 THR A N 1
ATOM 605 C CA . THR A 1 79 ? 2.225 -14.117 2.217 1.00 80.50 79 THR A CA 1
ATOM 606 C C . THR A 1 79 ? 2.263 -12.686 1.667 1.00 80.50 79 THR A C 1
ATOM 608 O O . THR A 1 79 ? 3.275 -11.997 1.735 1.00 80.50 79 THR A O 1
ATOM 611 N N . GLY A 1 80 ? 1.166 -12.236 1.052 1.00 79.75 80 GLY A N 1
ATOM 612 C CA . GLY A 1 80 ? 1.023 -10.857 0.592 1.00 79.75 80 GLY A CA 1
ATOM 613 C C . GLY A 1 80 ? 0.691 -9.883 1.735 1.00 79.75 80 GLY A C 1
ATOM 614 O O . GLY A 1 80 ? 0.195 -10.307 2.773 1.00 79.75 80 GLY A O 1
ATOM 615 N N . PRO A 1 81 ? 0.820 -8.561 1.528 1.00 73.62 81 PRO A N 1
ATOM 616 C CA . PRO A 1 81 ? 0.583 -7.546 2.569 1.00 73.62 81 PRO A CA 1
ATOM 617 C C . PRO A 1 81 ? -0.770 -7.664 3.297 1.00 73.62 81 PRO A C 1
ATOM 619 O O . PRO A 1 81 ? -0.899 -7.329 4.470 1.00 73.62 81 PRO A O 1
ATOM 622 N N . PHE A 1 82 ? -1.803 -8.168 2.613 1.00 77.50 82 PHE A N 1
ATOM 623 C CA . PHE A 1 82 ? -3.135 -8.347 3.192 1.00 77.50 82 PHE A CA 1
ATOM 624 C C . PHE A 1 82 ? -3.225 -9.504 4.199 1.00 77.50 82 PHE A C 1
ATOM 626 O O . PHE A 1 82 ? -4.023 -9.437 5.136 1.00 77.50 82 PHE A O 1
ATOM 633 N N . SER A 1 83 ? -2.433 -10.567 4.037 1.00 77.19 83 SER A N 1
ATOM 634 C CA . SER A 1 83 ? -2.470 -11.695 4.971 1.00 77.19 83 SER A CA 1
ATOM 635 C C . SER A 1 83 ? -1.836 -11.339 6.310 1.00 77.19 83 SER A C 1
ATOM 637 O O . SER A 1 83 ? -2.391 -11.700 7.347 1.00 77.19 83 SER A O 1
ATOM 639 N N . GLU A 1 84 ? -0.760 -10.550 6.298 1.00 77.88 84 GLU A N 1
ATOM 640 C CA . GLU A 1 84 ? -0.148 -9.984 7.501 1.00 77.88 84 GLU A CA 1
ATOM 641 C C . GLU A 1 84 ? -1.140 -9.092 8.255 1.00 77.88 84 GLU A C 1
ATOM 643 O O . GLU A 1 84 ? -1.322 -9.254 9.461 1.00 77.88 84 GLU A O 1
ATOM 648 N N . ILE A 1 85 ? -1.859 -8.204 7.555 1.00 82.69 85 ILE A N 1
ATOM 649 C CA . ILE A 1 85 ? -2.894 -7.354 8.170 1.00 82.69 85 ILE A CA 1
ATOM 650 C C . ILE A 1 85 ? -4.001 -8.210 8.795 1.00 82.69 85 ILE A C 1
ATOM 652 O O . ILE A 1 85 ? -4.359 -8.007 9.957 1.00 82.69 85 ILE A O 1
ATOM 656 N N . LYS A 1 86 ? -4.525 -9.197 8.056 1.00 84.00 86 LYS A N 1
ATOM 657 C CA . LYS A 1 86 ? -5.570 -10.099 8.561 1.00 84.00 86 LYS A CA 1
ATOM 658 C C . LYS A 1 86 ? -5.099 -10.853 9.804 1.00 84.00 86 LYS A C 1
ATOM 660 O O . LYS A 1 86 ? -5.860 -10.980 10.764 1.00 84.00 86 LYS A O 1
ATOM 665 N N . GLN A 1 87 ? -3.863 -11.344 9.797 1.00 84.25 87 GLN A N 1
ATOM 666 C CA . GLN A 1 87 ? -3.291 -12.085 10.915 1.00 84.25 87 GLN A CA 1
ATOM 667 C C . GLN A 1 87 ? -3.074 -11.189 12.140 1.00 84.25 87 GLN A C 1
ATOM 669 O O . GLN A 1 87 ? -3.470 -11.579 13.236 1.00 84.25 87 GLN A O 1
ATOM 674 N N . ASN A 1 88 ? -2.502 -9.996 11.965 1.00 85.69 88 ASN A N 1
ATOM 675 C CA . ASN A 1 88 ? -2.263 -9.043 13.052 1.00 85.69 88 ASN A CA 1
ATOM 676 C C . ASN A 1 88 ? -3.572 -8.560 13.685 1.00 85.69 88 ASN A C 1
ATOM 678 O O . ASN A 1 88 ? -3.680 -8.522 14.906 1.00 85.69 88 ASN A O 1
ATOM 682 N N . LEU A 1 89 ? -4.595 -8.274 12.873 1.00 86.38 89 LEU A N 1
ATOM 683 C CA . LEU A 1 89 ? -5.912 -7.894 13.381 1.00 86.38 89 LEU A CA 1
ATOM 684 C C . LEU A 1 89 ? -6.592 -9.050 14.123 1.00 86.38 89 LEU A C 1
ATOM 686 O O . LEU A 1 89 ? -7.139 -8.848 15.202 1.00 86.38 89 LEU A O 1
ATOM 690 N N . SER A 1 90 ? -6.532 -10.266 13.570 1.00 83.38 90 SER A N 1
ATOM 691 C CA . SER A 1 90 ? -7.119 -11.448 14.215 1.00 83.38 90 SER A CA 1
ATOM 692 C C . SER A 1 90 ? -6.457 -11.732 15.563 1.00 83.38 90 SER A C 1
ATOM 694 O O . SER A 1 90 ? -7.153 -12.022 16.531 1.00 83.38 90 SER A O 1
ATOM 696 N N . LYS A 1 91 ? -5.126 -11.610 15.641 1.00 87.19 91 LYS A N 1
ATOM 697 C CA . LYS A 1 91 ? -4.372 -11.749 16.891 1.00 87.19 91 LYS A CA 1
ATOM 698 C C . LYS A 1 91 ? -4.704 -10.638 17.879 1.00 87.19 91 LYS A C 1
ATOM 700 O O . LYS A 1 91 ? -5.124 -10.957 18.978 1.00 87.19 91 LYS A O 1
ATOM 705 N N . GLY A 1 92 ? -4.622 -9.368 17.479 1.00 85.38 92 GLY A N 1
ATOM 706 C CA . GLY A 1 92 ? -4.936 -8.242 18.364 1.00 85.38 92 GLY A CA 1
ATOM 707 C C . GLY A 1 92 ? -6.369 -8.296 18.902 1.00 85.38 92 GLY A C 1
ATOM 708 O O . GLY A 1 92 ? -6.613 -7.998 20.065 1.00 85.38 92 GLY A O 1
ATOM 709 N N . TRP A 1 93 ? -7.322 -8.759 18.090 1.00 84.06 93 TRP A N 1
ATOM 710 C CA . TRP A 1 93 ? -8.692 -8.992 18.540 1.00 84.06 93 TRP A CA 1
ATOM 711 C C . TRP A 1 93 ? -8.796 -10.132 19.563 1.00 84.06 93 TRP A C 1
ATOM 713 O O . TRP A 1 93 ? -9.423 -9.967 20.608 1.00 84.06 93 TRP A O 1
ATOM 723 N N . GLN A 1 94 ? -8.159 -11.273 19.292 1.00 84.25 94 GLN A N 1
ATOM 724 C CA . GLN A 1 94 ? -8.110 -12.402 20.228 1.00 84.25 94 GLN A CA 1
ATOM 725 C C . GLN A 1 94 ? -7.401 -12.031 21.537 1.00 84.25 94 GLN A C 1
ATOM 727 O O . GLN A 1 94 ? -7.857 -12.395 22.617 1.00 84.25 94 GLN A O 1
ATOM 732 N N . GLU A 1 95 ? -6.318 -11.263 21.461 1.00 84.94 95 GLU A N 1
ATOM 733 C CA . GLU A 1 95 ? -5.575 -10.755 22.615 1.00 84.94 95 GLU A CA 1
ATOM 734 C C . GLU A 1 95 ? -6.439 -9.821 23.459 1.00 84.94 95 GLU A C 1
ATOM 736 O O . GLU A 1 95 ? -6.443 -9.935 24.680 1.00 84.94 95 GLU A O 1
ATOM 741 N N . VAL A 1 96 ? -7.249 -8.960 22.839 1.00 77.88 96 VAL A N 1
ATOM 742 C CA . VAL A 1 96 ? -8.219 -8.134 23.569 1.00 77.88 96 VAL A CA 1
ATOM 743 C C . VAL A 1 96 ? -9.258 -9.009 24.267 1.00 77.88 96 VAL A C 1
ATOM 745 O O . VAL A 1 96 ? -9.478 -8.821 25.459 1.00 77.88 96 VAL A O 1
ATOM 748 N N . GLN A 1 97 ? -9.837 -9.998 23.582 1.00 73.19 97 GLN A N 1
ATOM 749 C CA . GLN A 1 97 ? -10.838 -10.899 24.171 1.00 73.19 97 GLN A CA 1
ATOM 750 C C . GLN A 1 97 ? -10.290 -11.762 25.316 1.00 73.19 97 GLN A C 1
ATOM 752 O O . GLN A 1 97 ? -11.011 -12.063 26.264 1.00 73.19 97 GLN A O 1
ATOM 757 N N . THR A 1 98 ? -9.025 -12.171 25.231 1.00 73.12 98 THR A N 1
ATOM 758 C CA . THR A 1 98 ? -8.377 -13.039 26.229 1.00 73.12 98 THR A CA 1
ATOM 759 C C . THR A 1 98 ? -7.625 -12.259 27.305 1.00 73.12 98 THR A C 1
ATOM 761 O O . THR A 1 98 ? -7.197 -12.842 28.302 1.00 73.12 98 THR A O 1
ATOM 764 N N . SER A 1 99 ? -7.467 -10.943 27.137 1.00 76.19 99 SER A N 1
ATOM 765 C CA . SER A 1 99 ? -6.744 -10.111 28.091 1.00 76.19 99 SER A CA 1
ATOM 766 C C . SER A 1 99 ? -7.402 -10.130 29.472 1.00 76.19 99 SER A C 1
ATOM 768 O O . SER A 1 99 ? -8.621 -10.027 29.617 1.00 76.19 99 SER A O 1
ATOM 770 N N . ASN A 1 100 ? -6.566 -10.175 30.516 1.00 59.97 100 ASN A N 1
ATOM 771 C CA . ASN A 1 100 ? -7.003 -10.034 31.908 1.00 59.97 100 ASN A CA 1
ATOM 772 C C . ASN A 1 100 ? -7.801 -8.745 32.131 1.00 59.97 100 ASN A C 1
ATOM 774 O O . ASN A 1 100 ? -8.682 -8.726 32.979 1.00 59.97 100 ASN A O 1
ATOM 778 N N . ALA A 1 101 ? -7.531 -7.689 31.357 1.00 61.94 101 ALA A N 1
ATOM 779 C CA . ALA A 1 101 ? -8.315 -6.463 31.375 1.00 61.94 101 ALA A CA 1
ATOM 780 C C . ALA A 1 101 ? -9.749 -6.692 30.878 1.00 61.94 101 ALA A C 1
ATOM 782 O O . ALA A 1 101 ? -10.665 -6.230 31.539 1.00 61.94 101 ALA A O 1
ATOM 783 N N . TYR A 1 102 ? -9.966 -7.436 29.785 1.00 58.72 102 TYR A N 1
ATOM 784 C CA . TYR A 1 102 ? -11.312 -7.789 29.315 1.00 58.72 102 TYR A CA 1
ATOM 785 C C . TYR A 1 102 ? -12.023 -8.761 30.259 1.00 58.72 102 TYR A C 1
ATOM 787 O O . TYR A 1 102 ? -13.191 -8.553 30.562 1.00 58.72 102 TYR A O 1
ATOM 795 N N . LEU A 1 103 ? -11.332 -9.775 30.790 1.00 66.88 103 LEU A N 1
ATOM 796 C CA . LEU A 1 103 ? -11.924 -10.723 31.743 1.00 66.88 103 LEU A CA 1
ATOM 797 C C . LEU A 1 103 ? -12.264 -10.055 33.088 1.00 66.88 103 LEU A C 1
ATOM 799 O O . LEU A 1 103 ? -13.380 -10.202 33.583 1.00 66.88 103 LEU A O 1
ATOM 803 N N . THR A 1 104 ? -11.357 -9.245 33.641 1.00 63.44 104 THR A N 1
ATOM 804 C CA . THR A 1 104 ? -11.590 -8.466 34.874 1.00 63.44 104 THR A CA 1
ATOM 805 C C . THR A 1 104 ? -12.625 -7.368 34.645 1.00 63.44 104 THR A C 1
ATOM 807 O O . THR A 1 104 ? -13.484 -7.151 35.498 1.00 63.44 104 THR A O 1
ATOM 810 N N . ALA A 1 105 ? -12.607 -6.710 33.479 1.00 59.09 105 ALA A N 1
ATOM 811 C CA . ALA A 1 105 ? -13.668 -5.794 33.082 1.00 59.09 105 ALA A CA 1
ATOM 812 C C . ALA A 1 105 ? -14.994 -6.538 32.993 1.00 59.09 105 ALA A C 1
ATOM 814 O O . ALA A 1 105 ? -15.929 -6.065 33.592 1.00 59.09 105 ALA A O 1
ATOM 815 N N . SER A 1 106 ? -15.097 -7.707 32.358 1.00 57.75 106 SER A N 1
ATOM 816 C CA . SER A 1 106 ? -16.358 -8.460 32.265 1.00 57.75 106 SER A CA 1
ATOM 817 C C . SER A 1 106 ? -16.896 -8.897 33.632 1.00 57.75 106 SER A C 1
ATOM 819 O O . SER A 1 106 ? -18.086 -8.754 33.889 1.00 57.75 106 SER A O 1
ATOM 821 N N . ALA A 1 107 ? -16.017 -9.318 34.547 1.00 61.25 107 ALA A N 1
ATOM 822 C CA . ALA A 1 107 ? -16.392 -9.670 35.914 1.00 61.25 107 ALA A CA 1
ATOM 823 C C . ALA A 1 107 ? -16.852 -8.449 36.733 1.00 61.25 107 ALA A C 1
ATOM 825 O O . ALA A 1 107 ? -17.763 -8.559 37.544 1.00 61.25 107 ALA A O 1
ATOM 826 N N . THR A 1 108 ? -16.262 -7.272 36.500 1.00 59.47 108 THR A N 1
ATOM 827 C CA . THR A 1 108 ? -16.704 -6.001 37.111 1.00 59.47 108 THR A CA 1
ATOM 828 C C . THR A 1 108 ? -17.862 -5.347 36.345 1.00 59.47 108 THR A C 1
ATOM 830 O O . THR A 1 108 ? -18.595 -4.544 36.911 1.00 59.47 108 THR A O 1
ATOM 833 N N . LEU A 1 109 ? -18.073 -5.706 35.076 1.00 54.62 109 LEU A N 1
ATOM 834 C CA . LEU A 1 109 ? -19.134 -5.226 34.191 1.00 54.62 109 LEU A CA 1
ATOM 835 C C . LEU A 1 109 ? -20.475 -5.830 34.584 1.00 54.62 109 LEU A C 1
ATOM 837 O O . LEU A 1 109 ? -21.476 -5.168 34.378 1.00 54.62 109 LEU A O 1
ATOM 841 N N . GLU A 1 110 ? -20.522 -7.024 35.172 1.00 60.69 110 GLU A N 1
ATOM 842 C CA . GLU A 1 110 ? -21.754 -7.566 35.762 1.00 60.69 110 GLU A CA 1
ATOM 843 C C . GLU A 1 110 ? -22.279 -6.625 36.870 1.00 60.69 110 GLU A C 1
ATOM 845 O O . GLU A 1 110 ? -23.435 -6.200 36.839 1.00 60.69 110 GLU A O 1
ATOM 850 N N . ASP A 1 111 ? -21.389 -6.186 37.769 1.00 60.25 111 ASP A N 1
ATOM 851 C CA . ASP A 1 111 ? -21.702 -5.254 38.864 1.00 60.25 111 ASP A CA 1
ATOM 852 C C . ASP A 1 111 ? -21.925 -3.809 38.378 1.00 60.25 111 ASP A C 1
ATOM 854 O O . ASP A 1 111 ? -22.762 -3.069 38.902 1.00 60.25 111 ASP A O 1
ATOM 858 N N . ILE A 1 112 ? -21.188 -3.380 37.351 1.00 55.62 112 ILE A N 1
ATOM 859 C CA . ILE A 1 112 ? -21.222 -2.006 36.831 1.00 55.62 112 ILE A CA 1
ATOM 860 C C . ILE A 1 112 ? -22.317 -1.817 35.761 1.00 55.62 112 ILE A C 1
ATOM 862 O O . ILE A 1 112 ? -22.848 -0.717 35.639 1.00 55.62 112 ILE A O 1
ATOM 866 N N . SER A 1 113 ? -22.736 -2.855 35.034 1.00 60.41 113 SER A N 1
ATOM 867 C CA . SER A 1 113 ? -23.831 -2.826 34.038 1.00 60.41 113 SER A CA 1
ATOM 868 C C . SER A 1 113 ? -25.153 -2.357 34.650 1.00 60.41 113 SER A C 1
ATOM 870 O O . SER A 1 113 ? -25.920 -1.610 34.032 1.00 60.41 113 SER A O 1
ATOM 872 N N . GLN A 1 114 ? -25.390 -2.721 35.911 1.00 61.50 114 GLN A N 1
ATOM 873 C CA . GLN A 1 114 ? -26.565 -2.278 36.658 1.00 61.50 114 GLN A CA 1
ATOM 874 C C . GLN A 1 114 ? -26.422 -0.858 37.236 1.00 61.50 114 GLN A C 1
ATOM 876 O O . GLN A 1 114 ? -27.409 -0.267 37.677 1.00 61.50 114 GLN A O 1
ATOM 881 N N . SER A 1 115 ? -25.223 -0.270 37.203 1.00 66.94 115 SER A N 1
ATOM 882 C CA . SER A 1 115 ? -24.942 1.062 37.738 1.00 66.94 115 SER A CA 1
ATOM 883 C C . SER A 1 115 ? -25.347 2.186 36.775 1.00 66.94 115 SER A C 1
ATOM 885 O O . SER A 1 115 ? -25.121 2.146 35.563 1.00 66.94 115 SER A O 1
ATOM 887 N N . ASN A 1 116 ? -25.881 3.272 37.342 1.00 65.06 116 ASN A N 1
ATOM 888 C CA . ASN A 1 116 ? -26.235 4.497 36.614 1.00 65.06 116 ASN A CA 1
ATOM 889 C C . ASN A 1 116 ? -25.041 5.152 35.891 1.00 65.06 116 ASN A C 1
ATOM 891 O O . ASN A 1 116 ? -25.236 5.863 34.904 1.00 65.06 116 ASN A O 1
ATOM 895 N N . VAL A 1 117 ? -23.810 4.920 36.358 1.00 71.38 117 VAL A N 1
ATOM 896 C CA . VAL A 1 117 ? -22.588 5.474 35.748 1.00 71.38 117 VAL A CA 1
ATOM 897 C C . VAL A 1 117 ? -22.291 4.800 34.404 1.00 71.38 117 VAL A C 1
ATOM 899 O O . VAL A 1 117 ? -21.903 5.479 33.449 1.00 71.38 117 VAL A O 1
ATOM 902 N N . TYR A 1 118 ? -22.547 3.492 34.295 1.00 66.00 118 TYR A N 1
ATOM 903 C CA . TYR A 1 118 ? -22.381 2.742 33.051 1.00 66.00 118 TYR A CA 1
ATOM 904 C C . TYR A 1 118 ? -23.427 3.138 32.020 1.00 66.00 118 TYR A C 1
ATOM 906 O O . TYR A 1 118 ? -23.056 3.505 30.910 1.00 66.00 118 TYR A O 1
ATOM 914 N N . LYS A 1 119 ? -24.712 3.177 32.399 1.00 72.62 119 LYS A N 1
ATOM 915 C CA . LYS A 1 119 ? -25.793 3.601 31.492 1.00 72.62 119 LYS A CA 1
ATOM 916 C C . LYS A 1 119 ? -25.563 5.003 30.924 1.00 72.62 119 LYS A C 1
ATOM 918 O O . LYS A 1 119 ? -25.660 5.186 29.715 1.00 72.62 119 LYS A O 1
ATOM 923 N N . ARG A 1 120 ? -25.158 5.969 31.761 1.00 76.19 120 ARG A N 1
ATOM 924 C CA . ARG A 1 120 ? -24.806 7.327 31.299 1.00 76.19 120 ARG A CA 1
ATOM 925 C C . ARG A 1 120 ? -23.589 7.357 30.377 1.00 76.19 120 ARG A C 1
ATOM 927 O O . ARG A 1 120 ? -23.577 8.101 29.401 1.00 76.19 120 ARG A O 1
ATOM 934 N N . THR A 1 121 ? -22.564 6.562 30.671 1.00 75.31 121 THR A N 1
ATOM 935 C CA . THR A 1 121 ? -21.367 6.472 29.820 1.00 75.31 121 THR A CA 1
ATOM 936 C C . THR A 1 121 ? -21.685 5.794 28.491 1.00 75.31 121 THR A C 1
ATOM 938 O O . THR A 1 121 ? -21.252 6.271 27.448 1.00 75.31 121 THR A O 1
ATOM 941 N N . GLN A 1 122 ? -22.493 4.735 28.505 1.00 76.81 122 GLN A N 1
ATOM 942 C CA . GLN A 1 122 ? -22.963 4.041 27.313 1.00 76.81 122 GLN A CA 1
ATOM 943 C C . GLN A 1 122 ? -23.819 4.954 26.436 1.00 76.81 122 GLN A C 1
ATOM 945 O O . GLN A 1 122 ? -23.583 5.005 25.235 1.00 76.81 122 GLN A O 1
ATOM 950 N N . GLU A 1 123 ? -24.753 5.718 27.007 1.00 77.38 123 GLU A N 1
ATOM 951 C CA . GLU A 1 123 ? -25.520 6.724 26.260 1.00 77.38 123 GLU A CA 1
ATOM 952 C C . GLU A 1 123 ? -24.611 7.801 25.660 1.00 77.38 123 GLU A C 1
ATOM 954 O O . GLU A 1 123 ? -24.773 8.155 24.496 1.00 77.38 123 GLU A O 1
ATOM 959 N N . SER A 1 124 ? -23.616 8.285 26.411 1.00 77.62 124 SER A N 1
ATOM 960 C CA . SER A 1 124 ? -22.677 9.305 25.928 1.00 77.62 124 SER A CA 1
ATOM 961 C C . SER A 1 124 ? -21.763 8.781 24.812 1.00 77.62 124 SER A C 1
ATOM 963 O O . SER A 1 124 ? -21.618 9.433 23.780 1.00 77.62 124 SER A O 1
ATOM 965 N N . ILE A 1 125 ? -21.206 7.573 24.958 1.00 79.38 125 ILE A N 1
ATOM 966 C CA . ILE A 1 125 ? -20.389 6.910 23.928 1.00 79.38 125 ILE A CA 1
ATOM 967 C C . ILE A 1 125 ? -21.242 6.546 22.713 1.00 79.38 125 ILE A C 1
ATOM 969 O O . ILE A 1 125 ? -20.778 6.695 21.589 1.00 79.38 125 ILE A O 1
ATOM 973 N N . SER A 1 126 ? -22.481 6.091 22.902 1.00 85.19 126 SER A N 1
ATOM 974 C CA . SER A 1 126 ? -23.380 5.766 21.793 1.00 85.19 126 SER A CA 1
ATOM 975 C C . SER A 1 126 ? -23.794 7.029 21.034 1.00 85.19 126 SER A C 1
ATOM 977 O O . SER A 1 126 ? -23.714 7.047 19.809 1.00 85.19 126 SER A O 1
ATOM 979 N N . ASN A 1 127 ? -24.107 8.126 21.734 1.00 81.69 127 ASN A N 1
ATOM 980 C CA . ASN A 1 127 ? -24.377 9.427 21.116 1.00 81.69 127 ASN A CA 1
ATOM 981 C C . ASN A 1 127 ? -23.150 9.973 20.376 1.00 81.69 127 ASN A C 1
ATOM 983 O O . ASN A 1 127 ? -23.242 10.317 19.197 1.00 81.69 127 ASN A O 1
ATOM 987 N N . ALA A 1 128 ? -21.979 9.995 21.017 1.00 78.62 128 ALA A N 1
ATOM 988 C CA . ALA A 1 128 ? -20.731 10.406 20.376 1.00 78.62 128 ALA A CA 1
ATOM 989 C C . ALA A 1 128 ? -20.361 9.486 19.198 1.00 78.62 128 ALA A C 1
ATOM 991 O O . ALA A 1 128 ? -19.876 9.947 18.164 1.00 78.62 128 ALA A O 1
ATOM 992 N N . GLY A 1 129 ? -20.635 8.190 19.328 1.00 80.88 129 GLY A N 1
ATOM 993 C CA . GLY A 1 129 ? -20.419 7.166 18.316 1.00 80.88 129 GLY A CA 1
ATOM 994 C C . GLY A 1 129 ? -21.334 7.337 17.111 1.00 80.88 129 GLY A C 1
ATOM 995 O O . GLY A 1 129 ? -20.861 7.207 15.986 1.00 80.88 129 GLY A O 1
ATOM 996 N N . GLN A 1 130 ? -22.602 7.705 17.304 1.00 83.44 130 GLN A N 1
ATOM 997 C CA . GLN A 1 130 ? -23.507 8.046 16.205 1.00 83.44 130 GLN A CA 1
ATOM 998 C C . GLN A 1 130 ? -23.072 9.330 15.497 1.00 83.44 130 GLN A C 1
ATOM 1000 O O . GLN A 1 130 ? -23.026 9.355 14.268 1.00 83.44 130 GLN A O 1
ATOM 1005 N N . MET A 1 131 ? -22.669 10.364 16.244 1.00 81.56 131 MET A N 1
ATOM 1006 C CA . MET A 1 131 ? -22.159 11.605 15.646 1.00 81.56 131 MET A CA 1
ATOM 1007 C C . MET A 1 131 ? -20.859 11.373 14.860 1.00 81.56 131 MET A C 1
ATOM 1009 O O . MET A 1 131 ? -20.707 11.870 13.744 1.00 81.56 131 MET A O 1
ATOM 1013 N N . THR A 1 132 ? -19.951 10.551 15.389 1.00 81.19 132 THR A N 1
ATOM 1014 C CA . THR A 1 132 ? -18.698 10.180 14.711 1.00 81.19 132 THR A CA 1
ATOM 1015 C C . THR A 1 132 ? -18.959 9.271 13.512 1.00 81.19 132 THR A C 1
ATOM 1017 O O . THR A 1 132 ? -18.374 9.477 12.453 1.00 81.19 132 THR A O 1
ATOM 1020 N N . SER A 1 133 ? -19.873 8.303 13.629 1.00 80.81 133 SER A N 1
ATOM 1021 C CA . SER A 1 133 ? -20.266 7.419 12.522 1.00 80.81 133 SER A CA 1
ATOM 1022 C C . SER A 1 133 ? -20.920 8.202 11.386 1.00 80.81 133 SER A C 1
ATOM 1024 O O . SER A 1 133 ? -20.632 7.940 10.221 1.00 80.81 133 SER A O 1
ATOM 1026 N N . ALA A 1 134 ? -21.738 9.210 11.700 1.00 80.12 134 ALA A N 1
ATOM 1027 C CA . ALA A 1 134 ? -22.313 10.113 10.707 1.00 80.12 134 ALA A CA 1
ATOM 1028 C C . ALA A 1 134 ? -21.232 10.955 10.003 1.00 80.12 134 ALA A C 1
ATOM 1030 O O . ALA A 1 134 ? -21.248 11.090 8.775 1.00 80.12 134 ALA A O 1
ATOM 1031 N N . ALA A 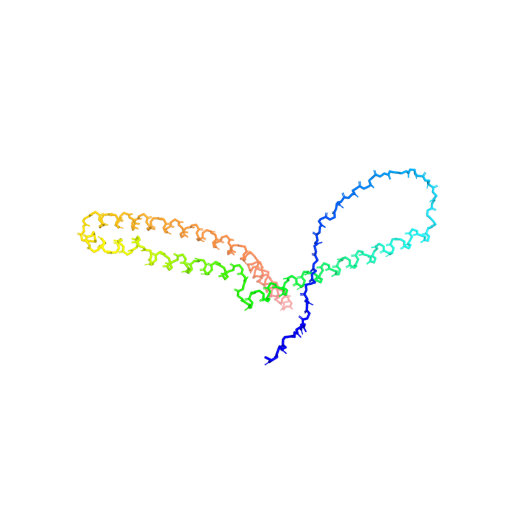1 135 ? -20.247 11.463 10.751 1.00 78.12 135 ALA A N 1
ATOM 1032 C CA . ALA A 1 135 ? -19.112 12.186 10.180 1.00 78.12 135 ALA A CA 1
ATOM 1033 C C . ALA A 1 135 ? -18.239 11.280 9.288 1.00 78.12 135 ALA A C 1
ATOM 1035 O O . ALA A 1 135 ? -17.935 11.644 8.151 1.00 78.12 135 ALA A O 1
ATOM 1036 N N . LEU A 1 136 ? -17.904 10.069 9.746 1.00 77.69 136 LEU A N 1
ATOM 1037 C CA . LEU A 1 136 ? -17.150 9.078 8.971 1.00 77.69 136 LEU A CA 1
ATOM 1038 C C . LEU A 1 136 ? -17.909 8.623 7.723 1.00 77.69 136 LEU A C 1
ATOM 1040 O O . LEU A 1 136 ? -17.307 8.520 6.657 1.00 77.69 136 LEU A O 1
ATOM 1044 N N . SER A 1 137 ? -19.224 8.413 7.815 1.00 83.50 137 SER A N 1
ATOM 1045 C CA . SER A 1 137 ? -20.066 8.117 6.654 1.00 83.50 137 SER A CA 1
ATOM 1046 C C . SER A 1 137 ? -20.040 9.269 5.650 1.00 83.50 137 SER A C 1
ATOM 1048 O O . SER A 1 137 ? -19.949 9.033 4.451 1.00 83.50 137 SER A O 1
ATOM 1050 N N . THR A 1 138 ? -20.058 10.520 6.114 1.00 82.75 138 THR A N 1
ATOM 1051 C CA . THR A 1 138 ? -19.989 11.703 5.238 1.00 82.75 138 THR A CA 1
ATOM 1052 C C . THR A 1 138 ? -18.646 11.783 4.509 1.00 82.75 138 THR A C 1
ATOM 1054 O O . THR A 1 138 ? -18.608 11.992 3.294 1.00 82.75 138 THR A O 1
ATOM 1057 N N . VAL A 1 139 ? -17.539 11.543 5.217 1.00 80.62 139 VAL A N 1
ATOM 1058 C CA . VAL A 1 139 ? -16.194 11.503 4.620 1.00 80.62 139 VAL A CA 1
ATOM 1059 C C . VAL A 1 139 ? -16.045 10.307 3.668 1.00 80.62 139 VAL A C 1
ATOM 1061 O O . VAL A 1 139 ? -15.531 10.461 2.560 1.00 80.62 139 VAL A O 1
ATOM 1064 N N . GLY A 1 140 ? -16.559 9.132 4.039 1.00 84.06 140 GLY A N 1
ATOM 1065 C CA . GLY A 1 140 ? -16.556 7.930 3.201 1.00 84.06 140 GLY A CA 1
ATOM 1066 C C . GLY A 1 140 ? -17.380 8.093 1.922 1.00 84.06 140 GLY A C 1
ATOM 1067 O O . GLY A 1 140 ? -16.936 7.695 0.841 1.00 84.06 140 GLY A O 1
ATOM 1068 N N . VAL A 1 141 ? -18.538 8.751 2.008 1.00 80.31 141 VAL A N 1
ATOM 1069 C CA . VAL A 1 141 ? -19.363 9.112 0.846 1.00 80.31 141 VAL A CA 1
ATOM 1070 C C . VAL A 1 141 ? -18.640 10.129 -0.036 1.00 80.31 141 VAL A C 1
ATOM 1072 O O . VAL A 1 141 ? -18.648 9.964 -1.252 1.00 80.31 141 VAL A O 1
ATOM 1075 N N . ALA A 1 142 ? -17.958 11.130 0.526 1.00 79.50 142 ALA A N 1
ATOM 1076 C CA . ALA A 1 142 ? -17.192 12.101 -0.261 1.00 79.50 142 ALA A CA 1
ATOM 1077 C C . ALA A 1 142 ? -16.038 11.444 -1.043 1.00 79.50 142 ALA A C 1
ATOM 1079 O O . ALA A 1 142 ? -15.830 11.758 -2.217 1.00 79.50 142 ALA A O 1
ATOM 1080 N N . ILE A 1 143 ? -15.329 10.491 -0.432 1.00 81.12 143 ILE A N 1
ATOM 1081 C CA . ILE A 1 143 ? -14.257 9.723 -1.087 1.00 81.12 143 ILE A CA 1
ATOM 1082 C C . ILE A 1 143 ? -14.834 8.792 -2.162 1.00 81.12 143 ILE A C 1
ATOM 1084 O O . ILE A 1 143 ? -14.339 8.767 -3.290 1.00 81.12 143 ILE A O 1
ATOM 1088 N N . THR A 1 144 ? -15.915 8.072 -1.850 1.00 79.38 144 THR A N 1
ATOM 1089 C CA . THR A 1 144 ? -16.590 7.175 -2.807 1.00 79.38 144 THR A CA 1
ATOM 1090 C C . THR A 1 144 ? -17.143 7.955 -3.998 1.00 79.38 144 THR A C 1
ATOM 1092 O O . THR A 1 144 ? -17.041 7.510 -5.140 1.00 79.38 144 THR A O 1
ATOM 1095 N N . ARG A 1 145 ? -17.669 9.158 -3.752 1.00 79.44 145 ARG A N 1
ATOM 1096 C CA . ARG A 1 145 ? -18.165 10.067 -4.784 1.00 79.44 145 ARG A CA 1
ATOM 1097 C C . ARG A 1 145 ? -17.037 10.600 -5.661 1.00 79.44 145 ARG A C 1
ATOM 1099 O O . ARG A 1 145 ? -17.153 10.509 -6.874 1.00 79.44 145 ARG A O 1
ATOM 1106 N N . ARG A 1 146 ? -15.913 11.039 -5.079 1.00 80.31 146 ARG A N 1
ATOM 1107 C CA . ARG A 1 146 ? -14.702 11.414 -5.839 1.00 80.31 146 ARG A CA 1
ATOM 1108 C C . ARG A 1 146 ? -14.218 10.274 -6.739 1.00 80.31 146 ARG A C 1
ATOM 1110 O O . ARG A 1 146 ? -13.859 10.516 -7.886 1.00 80.31 146 ARG A O 1
ATOM 1117 N N . LEU A 1 147 ? -14.239 9.040 -6.240 1.00 77.62 147 LEU A N 1
ATOM 1118 C CA . LEU A 1 147 ? -13.818 7.865 -7.002 1.00 77.62 147 LEU A CA 1
ATOM 1119 C C . LEU A 1 147 ? -14.811 7.497 -8.120 1.00 77.62 147 LEU A C 1
ATOM 1121 O O . LEU A 1 147 ? -14.393 7.124 -9.217 1.00 77.62 147 LEU A O 1
ATOM 1125 N N . GLY A 1 148 ? -16.114 7.627 -7.861 1.00 73.19 148 GLY A N 1
ATOM 1126 C CA . GLY A 1 148 ? -17.166 7.451 -8.862 1.00 73.19 148 GLY A CA 1
ATOM 1127 C C . GLY A 1 148 ? -17.095 8.510 -9.960 1.00 73.19 148 GLY A C 1
ATOM 1128 O O . GLY A 1 148 ? -17.087 8.164 -11.140 1.00 73.19 148 GLY A O 1
ATOM 1129 N N . ASP A 1 149 ? -16.954 9.783 -9.589 1.00 72.25 149 ASP A N 1
ATOM 1130 C CA . ASP A 1 149 ? -16.867 10.925 -10.507 1.00 72.25 149 ASP A CA 1
ATOM 1131 C C . ASP A 1 149 ? -15.673 10.823 -11.467 1.00 72.25 149 ASP A C 1
ATOM 1133 O O . ASP A 1 149 ? -15.735 11.358 -12.565 1.00 72.25 149 ASP A O 1
ATOM 1137 N N . MET A 1 150 ? -14.610 10.085 -11.129 1.00 67.88 150 MET A N 1
ATOM 1138 C CA . MET A 1 150 ? -13.516 9.791 -12.068 1.00 67.88 150 MET A CA 1
ATOM 1139 C C . MET A 1 150 ? -13.876 8.729 -13.116 1.00 67.88 150 MET A C 1
ATOM 1141 O O . MET A 1 150 ? -13.232 8.660 -14.163 1.00 67.88 150 MET A O 1
ATOM 1145 N N . ARG A 1 151 ? -14.878 7.882 -12.850 1.00 64.00 151 ARG A N 1
ATOM 1146 C CA . ARG A 1 151 ? -15.340 6.811 -13.752 1.00 64.00 151 ARG A CA 1
ATOM 1147 C C . ARG A 1 151 ? -16.532 7.215 -14.623 1.00 64.00 151 ARG A C 1
ATOM 1149 O O . ARG A 1 151 ? -16.711 6.625 -15.686 1.00 64.00 151 ARG A O 1
ATOM 1156 N N . TYR A 1 152 ? -17.297 8.230 -14.226 1.00 64.19 152 TYR A N 1
ATOM 1157 C CA . TYR A 1 152 ? -18.422 8.772 -14.997 1.00 64.19 152 TYR A CA 1
ATOM 1158 C C . TYR A 1 152 ? -18.079 9.556 -16.288 1.00 64.19 152 TYR A C 1
ATOM 1160 O O . TYR A 1 152 ? -18.838 9.397 -17.248 1.00 64.19 152 TYR A O 1
ATOM 1168 N N . PRO A 1 153 ? -16.995 10.356 -16.411 1.00 66.88 153 PRO A N 1
ATOM 1169 C CA . PRO A 1 153 ? -16.799 11.222 -17.579 1.00 66.88 153 PRO A CA 1
ATOM 1170 C C . PRO A 1 153 ? -16.630 10.433 -18.880 1.00 66.88 153 PRO A C 1
ATOM 1172 O O . PRO A 1 153 ? -17.248 10.778 -19.886 1.00 66.88 153 PRO A O 1
ATOM 1175 N N . GLN A 1 154 ? -15.891 9.320 -18.856 1.00 66.50 154 GLN A N 1
ATOM 1176 C CA . GLN A 1 154 ? -15.757 8.448 -20.027 1.00 66.50 154 GLN A CA 1
ATOM 1177 C C . GLN A 1 154 ? -17.085 7.791 -20.439 1.00 66.50 154 GLN A C 1
ATOM 1179 O O . GLN A 1 154 ? -17.369 7.686 -21.626 1.00 66.50 154 GLN A O 1
ATOM 1184 N N . LEU A 1 155 ? -17.940 7.384 -19.499 1.00 71.19 155 LEU A N 1
ATOM 1185 C CA . LEU A 1 155 ? -19.199 6.706 -19.837 1.00 71.19 155 LEU A CA 1
ATOM 1186 C C . LEU A 1 155 ? -20.237 7.687 -20.417 1.00 71.19 155 LEU A C 1
ATOM 1188 O O . LEU A 1 155 ? -20.932 7.366 -21.382 1.00 71.19 155 LEU A O 1
ATOM 1192 N N . ILE A 1 156 ? -20.280 8.914 -19.889 1.00 77.88 156 ILE A N 1
ATOM 1193 C CA . ILE A 1 156 ? -21.162 9.989 -20.371 1.00 77.88 156 ILE A CA 1
ATOM 1194 C C . ILE A 1 156 ? -20.727 10.489 -21.753 1.00 77.88 156 ILE A C 1
ATOM 1196 O O . ILE A 1 156 ? -21.579 10.710 -22.617 1.00 77.88 156 ILE A O 1
ATOM 1200 N N . LEU A 1 157 ? -19.419 10.637 -21.993 1.00 77.62 157 LEU A N 1
ATOM 1201 C CA . LEU A 1 157 ? -18.894 11.053 -23.296 1.00 77.62 157 LEU A CA 1
ATOM 1202 C C . LEU A 1 157 ? -19.272 10.043 -24.387 1.00 77.62 157 LEU A C 1
ATOM 1204 O O . LEU A 1 157 ? -19.788 10.427 -25.434 1.00 77.62 157 LEU A O 1
ATOM 1208 N N . LEU A 1 158 ? -19.079 8.751 -24.114 1.00 80.56 158 LEU A N 1
ATOM 1209 C CA . LEU A 1 158 ? -19.400 7.668 -25.046 1.00 80.56 158 LEU A CA 1
ATOM 1210 C C . LEU A 1 158 ? -20.900 7.622 -25.356 1.00 80.56 158 LEU A C 1
ATOM 1212 O O . LEU A 1 158 ? -21.282 7.520 -26.521 1.00 80.56 158 LEU A O 1
ATOM 1216 N N . HIS A 1 159 ? -21.752 7.783 -24.341 1.00 78.00 159 HIS A N 1
ATOM 1217 C CA . HIS A 1 159 ? -23.198 7.844 -24.542 1.00 78.00 159 HIS A CA 1
ATOM 1218 C C . HIS A 1 159 ? -23.619 9.081 -25.356 1.00 78.00 159 HIS A C 1
ATOM 1220 O O . HIS A 1 159 ? -24.437 8.979 -26.268 1.00 78.00 159 HIS A O 1
ATOM 1226 N N . THR A 1 160 ? -23.024 10.245 -25.084 1.00 81.69 160 THR A N 1
ATOM 1227 C CA . THR A 1 160 ? -23.333 11.496 -25.797 1.00 81.69 160 THR A CA 1
ATOM 1228 C C . THR A 1 160 ? -22.914 11.425 -27.266 1.00 81.69 160 THR A C 1
ATOM 1230 O O . THR A 1 160 ? -23.689 11.796 -28.148 1.00 81.69 160 THR A O 1
ATOM 1233 N N . LEU A 1 161 ? -21.721 10.893 -27.546 1.00 83.56 161 LEU A N 1
ATOM 1234 C CA . LEU A 1 161 ? -21.240 10.691 -28.913 1.00 83.56 161 LEU A CA 1
ATOM 1235 C C . LEU A 1 161 ? -22.092 9.669 -29.671 1.00 83.56 161 LEU A C 1
ATOM 1237 O O . LEU A 1 161 ? -22.401 9.891 -30.838 1.00 83.56 161 LEU A O 1
ATOM 1241 N N . LEU A 1 162 ? -22.527 8.590 -29.015 1.00 84.00 162 LEU A N 1
ATOM 1242 C CA . LEU A 1 162 ? -23.400 7.584 -29.621 1.00 84.00 162 LEU A CA 1
ATOM 1243 C C . LEU A 1 162 ? -24.774 8.170 -29.980 1.00 84.00 162 LEU A C 1
ATOM 1245 O O . LEU A 1 162 ? -25.240 7.990 -31.104 1.00 84.00 162 LEU A O 1
ATOM 1249 N N . VAL A 1 163 ? -25.390 8.938 -29.076 1.00 86.00 163 VAL A N 1
ATOM 1250 C CA . VAL A 1 163 ? -26.671 9.617 -29.341 1.00 86.00 163 VAL A CA 1
ATOM 1251 C C . VAL A 1 163 ? -26.535 10.651 -30.464 1.00 86.00 163 VAL A C 1
ATOM 1253 O O . VAL A 1 163 ? -27.418 10.750 -31.320 1.00 86.00 163 VAL A O 1
ATOM 1256 N N . GLN A 1 164 ? -25.429 11.398 -30.507 1.00 81.12 164 GLN A N 1
ATOM 1257 C CA . GLN A 1 164 ? -25.177 12.357 -31.583 1.00 81.12 164 GLN A CA 1
ATOM 1258 C C . GLN A 1 164 ? -24.933 11.657 -32.925 1.00 81.12 164 GLN A C 1
ATOM 1260 O O . GLN A 1 164 ? -25.416 12.127 -33.955 1.00 81.12 164 GLN A O 1
ATOM 1265 N N . ASN A 1 165 ? -24.239 10.517 -32.914 1.00 80.38 165 ASN A N 1
ATOM 1266 C CA . ASN A 1 165 ? -24.007 9.718 -34.109 1.00 80.38 165 ASN A CA 1
ATOM 1267 C C . ASN A 1 165 ? -25.331 9.207 -34.691 1.00 80.38 165 ASN A C 1
ATOM 1269 O O . ASN A 1 165 ? -25.597 9.466 -35.861 1.00 80.38 165 ASN A O 1
ATOM 1273 N N . ILE A 1 166 ? -26.202 8.607 -33.866 1.00 83.31 166 ILE A N 1
ATOM 1274 C CA . ILE A 1 166 ? -27.535 8.126 -34.284 1.00 83.31 166 ILE A CA 1
ATOM 1275 C C . ILE A 1 166 ? -28.379 9.266 -34.866 1.00 83.31 166 ILE A C 1
ATOM 1277 O O . ILE A 1 166 ? -29.012 9.109 -35.910 1.00 83.31 166 ILE A O 1
ATOM 1281 N N . ARG A 1 167 ? -28.369 10.441 -34.221 1.00 79.06 167 ARG A N 1
ATOM 1282 C CA . ARG A 1 167 ? -29.100 11.619 -34.710 1.00 79.06 167 ARG A CA 1
ATOM 1283 C C . ARG A 1 167 ? -28.594 12.071 -36.079 1.00 79.06 167 ARG A C 1
ATOM 1285 O O . ARG A 1 167 ? -29.401 12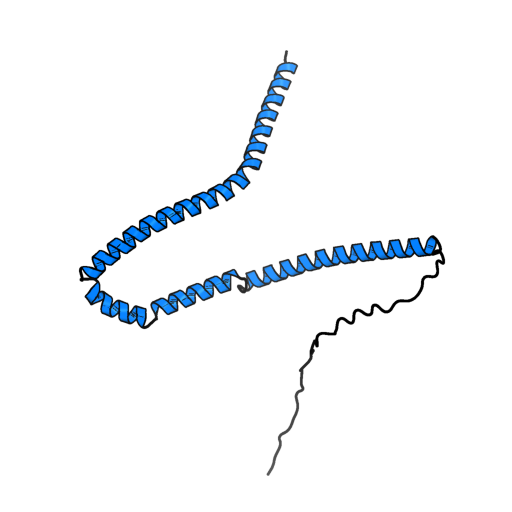.387 -36.953 1.00 79.06 167 ARG A O 1
ATOM 1292 N N . ASN A 1 168 ? -27.276 12.087 -36.271 1.00 75.44 168 ASN A N 1
ATOM 1293 C CA . ASN A 1 168 ? -26.680 12.409 -37.562 1.00 75.44 168 ASN A CA 1
ATOM 1294 C C . ASN A 1 168 ? -27.089 11.367 -38.614 1.00 75.44 168 ASN A C 1
ATOM 1296 O O . ASN A 1 168 ? -27.510 11.755 -39.699 1.00 75.44 168 ASN A O 1
ATOM 1300 N N . THR A 1 169 ? -27.054 10.067 -38.292 1.00 74.19 169 THR A N 1
ATOM 1301 C CA . THR A 1 169 ? -27.427 9.003 -39.245 1.00 74.19 169 THR A CA 1
ATOM 1302 C C . THR A 1 169 ? -28.888 9.106 -39.678 1.00 74.19 169 THR A C 1
ATOM 1304 O O . THR A 1 169 ? -29.180 8.992 -40.867 1.00 74.19 169 THR A O 1
ATOM 1307 N N . PHE A 1 170 ? -29.798 9.383 -38.741 1.00 72.19 170 PHE A N 1
ATOM 1308 C CA . PHE A 1 170 ? -31.220 9.556 -39.043 1.00 72.19 170 PHE A CA 1
ATOM 1309 C C . PHE A 1 170 ? -31.471 10.794 -39.918 1.00 72.19 170 PHE A C 1
ATOM 1311 O O . PHE A 1 170 ? -32.170 10.709 -40.921 1.00 72.19 170 PHE A O 1
ATOM 1318 N N . SER A 1 171 ? -30.827 11.924 -39.602 1.00 70.69 171 SER A N 1
ATOM 1319 C CA . SER A 1 171 ? -30.923 13.163 -40.392 1.00 70.69 171 SER A CA 1
ATOM 1320 C C . SER A 1 171 ? -30.352 13.019 -41.812 1.00 70.69 171 SER A C 1
ATOM 1322 O O . SER A 1 171 ? -30.909 13.564 -42.766 1.00 70.69 171 SER A O 1
ATOM 1324 N N . PHE A 1 172 ? -29.261 12.262 -41.981 1.00 72.38 172 PHE A N 1
ATOM 1325 C CA . PHE A 1 172 ? -28.716 11.939 -43.304 1.00 72.38 172 PHE A CA 1
ATOM 1326 C C . PHE A 1 172 ? -29.661 11.044 -44.113 1.00 72.38 172 PHE A C 1
ATOM 1328 O O . PHE A 1 172 ? -29.860 11.294 -45.299 1.00 72.38 172 PHE A O 1
ATOM 1335 N N . HIS A 1 173 ? -30.267 10.037 -43.481 1.00 72.19 173 HIS A N 1
ATOM 1336 C CA . HIS A 1 173 ? -31.226 9.150 -44.139 1.00 72.19 173 HIS A CA 1
ATOM 1337 C C . HIS A 1 173 ? -32.492 9.897 -44.597 1.00 72.19 173 HIS A C 1
ATOM 1339 O O . HIS A 1 173 ? -32.945 9.720 -45.727 1.00 72.19 173 HIS A O 1
ATOM 1345 N N . ASP A 1 174 ? -33.007 10.806 -43.768 1.00 68.75 174 ASP A N 1
ATOM 1346 C CA . ASP A 1 174 ? -34.196 11.613 -44.076 1.00 68.75 174 ASP A CA 1
ATOM 1347 C C . ASP A 1 174 ? -33.946 12.604 -45.235 1.00 68.75 174 ASP A C 1
ATOM 1349 O O . ASP A 1 174 ? -34.831 12.897 -46.036 1.00 68.75 174 ASP A O 1
ATOM 1353 N N . ARG A 1 175 ? -32.699 13.073 -45.392 1.00 64.69 175 ARG A N 1
ATOM 1354 C CA . ARG A 1 175 ? -32.281 13.966 -46.489 1.00 64.69 175 ARG A CA 1
ATOM 1355 C C . ARG A 1 175 ? -32.044 13.244 -47.821 1.00 64.69 175 ARG A C 1
ATOM 1357 O O . ARG A 1 175 ? -32.090 13.892 -48.856 1.00 64.69 175 ARG A O 1
ATOM 1364 N N . LEU A 1 176 ? -31.782 11.937 -47.806 1.00 67.12 176 LEU A N 1
ATOM 1365 C CA . LEU A 1 176 ? -31.633 11.119 -49.021 1.00 67.12 176 LEU A CA 1
ATOM 1366 C C . LEU A 1 176 ? -32.976 10.612 -49.572 1.00 67.12 176 LEU A C 1
ATOM 1368 O O . LEU A 1 176 ? -33.017 10.087 -50.680 1.00 67.12 176 LEU A O 1
ATOM 1372 N N . THR A 1 177 ? -34.057 10.758 -48.802 1.00 61.62 177 THR A N 1
ATOM 1373 C CA . THR A 1 177 ? -35.391 10.216 -49.121 1.00 61.62 177 THR A CA 1
ATOM 1374 C C . THR A 1 177 ? -36.369 11.298 -49.618 1.00 61.62 177 THR A C 1
ATOM 1376 O O . THR A 1 177 ? -37.539 11.012 -49.864 1.00 61.62 177 THR A O 1
ATOM 1379 N N . ARG A 1 178 ? -35.907 12.543 -49.791 1.00 49.97 178 ARG A N 1
ATOM 1380 C CA . ARG A 1 178 ? -36.681 13.677 -50.315 1.00 49.97 178 ARG A CA 1
ATOM 1381 C C . ARG A 1 178 ? -35.999 14.242 -51.555 1.00 49.97 178 ARG A C 1
ATOM 1383 O O . ARG A 1 178 ? -36.739 14.592 -52.498 1.00 49.97 178 ARG A O 1
#

Secondary structure (DSSP, 8-state):
-----------------------------------PPPHHHHHHHHHHHHHHHHHHHHHHHHHHHHHHHHHHHHHHTT-SHHHHHHHHHHHHHHHHHHSHHHHHHHHHHHHHHTSHHHHHHHHHHHHHHHHHHHHHHHHHHHHHHHHHHTTHHHHHHHHHHHHHHHHHHHHHHHHH--

Radius of gyration: 36.56 Å; chains: 1; bounding box: 81×70×89 Å

Organism: Oncorhynchus kisutch (NCBI:txid8019)

pLDDT: mean 73.0, std 16.95, range [37.69, 98.69]

Sequence (178 aa):
MQSVSPQLLAKRDCGENVSPRNISIGISGIGSPTNGLSEEDEFDLKMELAKTEDEIQTLRQVLLAKEKYAMDIRRQLGTGPFSEIKQNLSKGWQEVQTSNAYLTASATLEDISQSNVYKRTQESISNAGQMTSAALSTVGVAITRRLGDMRYPQLILLHTLLVQNIRNTFSFHDRLTR

Foldseek 3Di:
DDDDDDDDDDDDDDDDPPDPPDPPPPPDDDDDDPDDDDPVNVVVVVVVVVVVVVVVVVVVVVVVVVVVVVQVVCVVVCNDPVSVVVVVVVVVVVCCCPPPCNVVCVVVCVVCVPPPVVVVVCVVCVVVVVVVVVVVVVVVVVVVVVVVVVVPPVVVVVVVVVVVVVVVVVVVVVVVVD